Protein AF-A0A935LV40-F1 (afdb_monomer)

Radius of gyration: 22.88 Å; Cα contacts (8 Å, |Δi|>4): 199; chains: 1; bounding box: 39×40×62 Å

Mean predicted aligned error: 16.87 Å

Nearest PDB structures (foldseek):
  6d1p-assembly1_A  TM=5.663E-01  e=5.153E+00  Bacteroides uniformis str. 3978 T3 ii
  5ojp-assembly1_A  TM=4.326E-01  e=5.153E+00  Thermosynechococcus vestitus
  7cgo-assembly1_DQ  TM=3.013E-01  e=9.802E+00  Salmonella enterica subsp. enterica serovar Typhimurium str. LT2

Structure (mmCIF, N/CA/C/O backbone):
data_AF-A0A935LV40-F1
#
_entry.id   AF-A0A935LV40-F1
#
loop_
_atom_site.group_PDB
_atom_site.id
_atom_site.type_symbol
_atom_site.label_atom_id
_atom_site.label_alt_id
_atom_site.label_comp_id
_atom_site.label_asym_id
_atom_site.label_entity_id
_atom_site.label_seq_id
_atom_site.pdbx_PDB_ins_code
_atom_site.Cartn_x
_atom_site.Cartn_y
_atom_site.Cartn_z
_atom_site.occupancy
_atom_site.B_iso_or_equiv
_atom_site.auth_seq_id
_atom_site.auth_comp_id
_atom_site.auth_asym_id
_atom_site.auth_atom_id
_atom_site.pdbx_PDB_model_num
ATOM 1 N N . MET A 1 1 ? 15.354 -6.439 -11.641 1.00 67.25 1 MET A N 1
ATOM 2 C CA . MET A 1 1 ? 15.674 -5.141 -11.003 1.00 67.25 1 MET A CA 1
ATOM 3 C C . MET A 1 1 ? 15.653 -4.049 -12.062 1.00 67.25 1 MET A C 1
ATOM 5 O O . MET A 1 1 ? 16.037 -4.339 -13.188 1.00 67.25 1 MET A O 1
ATOM 9 N N . LYS A 1 2 ? 15.182 -2.843 -11.735 1.00 70.38 2 LYS A N 1
ATOM 10 C CA . LYS A 1 2 ? 15.051 -1.700 -12.659 1.00 70.38 2 LYS A CA 1
ATOM 11 C C . LYS A 1 2 ? 15.532 -0.416 -11.985 1.00 70.38 2 LYS A C 1
ATOM 13 O O . LYS A 1 2 ? 15.324 -0.247 -10.789 1.00 70.38 2 LYS A O 1
ATOM 18 N N . THR A 1 3 ? 16.123 0.496 -12.748 1.00 68.69 3 THR A N 1
ATOM 19 C CA . THR A 1 3 ? 16.456 1.859 -12.310 1.00 68.69 3 THR A CA 1
ATOM 20 C C . THR A 1 3 ? 15.700 2.883 -13.157 1.00 68.69 3 THR A C 1
ATOM 22 O O . THR A 1 3 ? 15.426 2.634 -14.331 1.00 68.69 3 THR A O 1
ATOM 25 N N . THR A 1 4 ? 15.363 4.027 -12.567 1.00 74.25 4 THR A N 1
ATOM 26 C CA . THR A 1 4 ? 14.762 5.185 -13.254 1.00 74.25 4 THR A CA 1
ATOM 27 C C . THR A 1 4 ? 15.653 6.428 -13.196 1.00 74.25 4 THR A C 1
ATOM 29 O O . THR A 1 4 ? 15.328 7.440 -13.803 1.00 74.25 4 THR A O 1
ATOM 32 N N . ASN A 1 5 ? 16.796 6.358 -12.506 1.00 69.94 5 ASN A N 1
ATOM 33 C CA . ASN A 1 5 ? 17.701 7.485 -12.265 1.00 69.94 5 ASN A CA 1
ATOM 34 C C . ASN A 1 5 ? 19.140 7.195 -12.724 1.00 69.94 5 ASN A C 1
ATOM 36 O O . ASN A 1 5 ? 20.099 7.625 -12.085 1.00 69.94 5 ASN A O 1
ATOM 40 N N . GLY A 1 6 ? 19.290 6.440 -13.816 1.00 74.12 6 GLY A N 1
ATOM 41 C CA . GLY A 1 6 ? 20.597 6.174 -14.425 1.00 74.12 6 GLY A CA 1
ATOM 42 C C . GLY A 1 6 ? 21.493 5.219 -13.631 1.00 74.12 6 GLY A C 1
ATOM 43 O O . GLY A 1 6 ? 22.706 5.267 -13.790 1.00 74.12 6 GLY A O 1
ATOM 44 N N . GLY A 1 7 ? 20.921 4.356 -12.785 1.00 75.81 7 GLY A N 1
ATOM 45 C CA . GLY A 1 7 ? 21.665 3.333 -12.040 1.00 75.81 7 GLY A CA 1
ATOM 46 C C . GLY A 1 7 ? 22.064 3.727 -10.619 1.00 75.81 7 GLY A C 1
ATOM 47 O O . GLY A 1 7 ? 22.671 2.908 -9.933 1.00 75.81 7 GLY A O 1
ATOM 48 N N . ASN A 1 8 ? 21.685 4.925 -10.159 1.00 59.50 8 ASN A N 1
ATOM 49 C CA . ASN A 1 8 ? 21.954 5.387 -8.793 1.00 59.50 8 ASN A CA 1
ATOM 50 C C . ASN A 1 8 ? 21.151 4.601 -7.743 1.00 59.50 8 ASN A C 1
ATOM 52 O O . ASN A 1 8 ? 21.654 4.320 -6.660 1.00 59.50 8 ASN A O 1
ATOM 56 N N . THR A 1 9 ? 19.917 4.202 -8.068 1.00 60.88 9 THR A N 1
ATOM 57 C CA . THR A 1 9 ? 19.101 3.302 -7.236 1.00 60.88 9 THR A CA 1
ATOM 58 C C . THR A 1 9 ? 18.435 2.219 -8.077 1.00 60.88 9 THR A C 1
ATOM 60 O O . THR A 1 9 ? 18.043 2.457 -9.224 1.00 60.88 9 THR A O 1
ATOM 63 N N . TRP A 1 10 ? 18.261 1.034 -7.487 1.00 62.84 10 TRP A N 1
ATOM 64 C CA . TRP A 1 10 ? 17.678 -0.137 -8.141 1.00 62.84 10 TRP A CA 1
ATOM 65 C C . TRP A 1 10 ? 16.472 -0.657 -7.368 1.00 62.84 10 TRP A C 1
ATOM 67 O O . TRP A 1 10 ? 16.576 -1.022 -6.203 1.00 62.84 10 TRP A O 1
ATOM 77 N N . ASN A 1 11 ? 15.342 -0.757 -8.056 1.00 64.81 11 ASN A N 1
ATOM 78 C CA . ASN A 1 11 ? 14.123 -1.350 -7.535 1.00 64.81 11 ASN A CA 1
ATOM 79 C C . ASN A 1 11 ? 14.073 -2.833 -7.903 1.00 64.81 11 ASN A C 1
ATOM 81 O O . ASN A 1 11 ? 14.207 -3.209 -9.077 1.00 64.81 11 ASN A O 1
ATOM 85 N N . ILE A 1 12 ? 13.876 -3.689 -6.903 1.00 69.50 12 ILE A N 1
ATOM 86 C CA . ILE A 1 12 ? 13.710 -5.127 -7.115 1.00 69.50 12 ILE A CA 1
ATOM 87 C C . ILE A 1 12 ? 12.375 -5.361 -7.826 1.00 69.50 12 ILE A C 1
ATOM 89 O O . ILE A 1 12 ? 11.365 -4.749 -7.499 1.00 69.50 12 ILE A O 1
ATOM 93 N N . GLN A 1 13 ? 12.393 -6.230 -8.836 1.00 68.62 13 GLN A N 1
ATOM 94 C CA . GLN A 1 13 ? 11.197 -6.648 -9.563 1.00 68.62 13 GLN A CA 1
ATOM 95 C C . GLN A 1 13 ? 10.965 -8.115 -9.248 1.00 68.62 13 GLN A C 1
ATOM 97 O O . GLN A 1 13 ? 11.673 -8.971 -9.780 1.00 68.62 13 GLN A O 1
ATOM 102 N N . ASN A 1 14 ? 10.022 -8.382 -8.348 1.00 66.75 14 ASN A N 1
ATOM 103 C CA . ASN A 1 14 ? 9.636 -9.740 -7.997 1.00 66.75 14 ASN A CA 1
ATOM 104 C C . ASN A 1 14 ? 8.608 -10.236 -9.009 1.00 66.75 14 ASN A C 1
ATOM 106 O O . ASN A 1 14 ? 7.470 -9.783 -9.035 1.00 66.75 14 ASN A O 1
ATOM 110 N N . THR A 1 15 ? 9.020 -11.183 -9.842 1.00 69.12 15 THR A N 1
ATOM 111 C CA . THR A 1 15 ? 8.166 -11.837 -10.840 1.00 69.12 15 THR A CA 1
ATOM 112 C C . THR A 1 15 ? 7.377 -13.019 -10.263 1.00 69.12 15 THR A C 1
ATOM 114 O O . THR A 1 15 ? 6.591 -13.627 -10.980 1.00 69.12 15 THR A O 1
ATOM 117 N N . GLY A 1 16 ? 7.582 -13.357 -8.980 1.00 70.44 16 GLY A N 1
ATOM 118 C CA . GLY A 1 16 ? 6.886 -14.451 -8.286 1.00 70.44 16 GLY A CA 1
ATOM 119 C C . GLY A 1 16 ? 7.294 -15.860 -8.732 1.00 70.44 16 GLY A C 1
ATOM 120 O O . GLY A 1 16 ? 6.667 -16.835 -8.332 1.00 70.44 16 GLY A O 1
ATOM 121 N N . ILE A 1 17 ? 8.338 -15.976 -9.551 1.00 74.50 17 ILE A N 1
ATOM 122 C CA . ILE A 1 17 ? 8.820 -17.231 -10.137 1.00 74.50 17 ILE A CA 1
ATOM 123 C C . ILE A 1 17 ? 10.249 -17.518 -9.690 1.00 74.50 17 ILE A C 1
ATOM 125 O O . ILE A 1 17 ? 11.067 -16.611 -9.547 1.00 74.50 17 ILE A O 1
ATOM 129 N N . SER A 1 18 ? 10.541 -18.799 -9.488 1.00 78.00 18 SER A N 1
ATOM 130 C CA . SER A 1 18 ? 11.845 -19.298 -9.043 1.00 78.00 18 SER A CA 1
ATOM 131 C C . SER A 1 18 ? 12.737 -19.776 -10.192 1.00 78.00 18 SER A C 1
ATOM 133 O O . SER A 1 18 ? 13.913 -20.066 -9.973 1.00 78.00 18 SER A O 1
ATOM 135 N N . ASN A 1 19 ? 12.206 -19.860 -11.417 1.00 78.31 19 ASN A N 1
ATOM 136 C CA . ASN A 1 19 ? 12.983 -20.226 -12.597 1.00 78.31 19 ASN A CA 1
ATOM 137 C C . ASN A 1 19 ? 14.051 -19.173 -12.894 1.00 78.31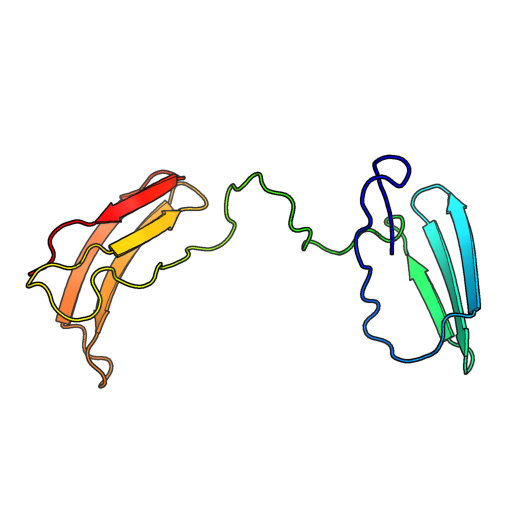 19 ASN A C 1
ATOM 139 O O . ASN A 1 19 ? 13.815 -17.964 -12.812 1.00 78.31 19 ASN A O 1
ATOM 143 N N . ARG A 1 20 ? 15.224 -19.643 -13.317 1.00 82.56 20 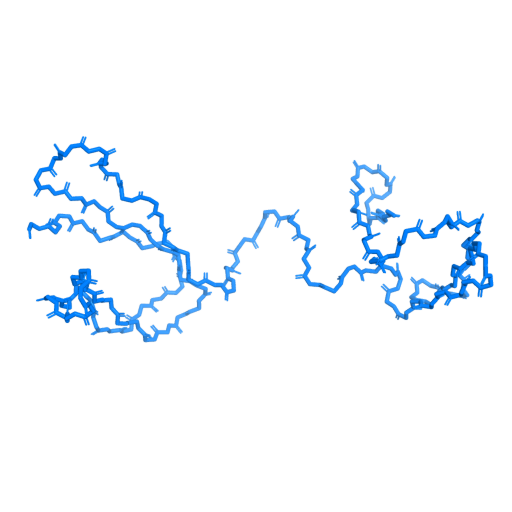ARG A N 1
ATOM 144 C CA . ARG A 1 20 ? 16.309 -18.767 -13.738 1.00 82.56 20 ARG A CA 1
ATOM 145 C C . ARG A 1 20 ? 15.914 -18.026 -15.014 1.00 82.56 20 ARG A C 1
ATOM 147 O O . ARG A 1 20 ? 15.496 -18.632 -16.001 1.00 82.56 20 ARG A O 1
ATOM 154 N N . LEU A 1 21 ? 16.068 -16.707 -14.986 1.00 85.00 21 LEU A N 1
ATOM 155 C CA . LEU A 1 21 ? 15.878 -15.831 -16.140 1.00 85.00 21 LEU A CA 1
ATOM 156 C C . LEU A 1 21 ? 17.196 -15.773 -16.921 1.00 85.00 21 LEU A C 1
ATOM 158 O O . LEU A 1 21 ? 18.253 -15.579 -16.322 1.00 85.00 21 LEU A O 1
ATOM 162 N N . GLN A 1 22 ? 17.138 -15.967 -18.237 1.00 90.06 22 GLN A N 1
ATOM 163 C CA . GLN A 1 22 ? 18.320 -16.119 -19.094 1.00 90.06 22 GLN A CA 1
ATOM 164 C C . GLN A 1 22 ? 18.561 -14.901 -19.986 1.00 90.06 22 GLN A C 1
ATOM 166 O O . GLN A 1 22 ? 19.707 -14.543 -20.241 1.00 90.06 22 GLN A O 1
ATOM 171 N N . SER A 1 23 ? 17.498 -14.254 -20.471 1.00 88.62 23 SER A N 1
ATOM 172 C CA . SER A 1 23 ? 17.627 -13.082 -21.339 1.00 88.62 23 SER A CA 1
ATOM 173 C C . SER A 1 23 ? 16.418 -12.157 -21.239 1.00 88.62 23 SER A C 1
ATOM 175 O O . SER A 1 23 ? 15.318 -12.590 -20.887 1.00 88.62 23 SER A O 1
ATOM 177 N N . ILE A 1 24 ? 16.637 -10.880 -21.554 1.00 89.12 24 ILE A N 1
ATOM 178 C CA . ILE A 1 24 ? 15.635 -9.816 -21.564 1.00 89.12 24 ILE A CA 1
ATOM 179 C C . ILE A 1 24 ? 15.746 -9.007 -22.857 1.00 89.12 24 ILE A C 1
ATOM 181 O O . ILE A 1 24 ? 16.844 -8.690 -23.311 1.00 89.12 24 ILE A O 1
ATOM 185 N N . PHE A 1 25 ? 14.605 -8.654 -23.441 1.00 91.81 25 PHE A N 1
ATOM 186 C CA . PHE A 1 25 ? 14.533 -7.855 -24.658 1.00 91.81 25 PHE A CA 1
ATOM 187 C C . PHE A 1 25 ? 13.379 -6.855 -24.591 1.00 91.81 25 PHE A C 1
ATOM 189 O O . PHE A 1 25 ? 12.270 -7.216 -24.204 1.00 91.81 25 PHE A O 1
ATOM 196 N N . PHE A 1 26 ? 13.622 -5.609 -25.001 1.00 88.31 26 PHE A N 1
ATOM 197 C CA . PHE A 1 26 ? 12.609 -4.554 -25.059 1.00 88.31 26 PHE A CA 1
ATOM 198 C C . PHE A 1 26 ? 12.374 -4.114 -26.499 1.00 88.31 26 PHE A C 1
ATOM 200 O O . PHE A 1 26 ? 13.318 -3.783 -27.211 1.00 88.31 26 PHE A O 1
ATOM 207 N N . ILE A 1 27 ? 11.104 -4.071 -26.906 1.00 91.69 27 ILE A N 1
ATOM 208 C CA . ILE A 1 27 ? 10.705 -3.500 -28.203 1.00 91.69 27 ILE A CA 1
ATOM 209 C C . ILE A 1 27 ? 10.462 -1.990 -28.109 1.00 91.69 27 ILE A C 1
ATOM 211 O O . ILE A 1 27 ? 10.510 -1.288 -29.113 1.00 91.69 27 ILE A O 1
ATOM 215 N N . ASN A 1 28 ? 10.175 -1.491 -26.907 1.00 87.38 28 ASN A N 1
ATOM 216 C CA . ASN A 1 28 ? 10.089 -0.074 -26.563 1.00 87.38 28 ASN A CA 1
ATOM 217 C C . ASN A 1 28 ? 10.258 0.083 -25.041 1.00 87.38 28 ASN A C 1
ATOM 219 O O . ASN A 1 28 ? 10.413 -0.911 -24.335 1.00 87.38 28 ASN A O 1
ATOM 223 N N . SER A 1 29 ? 10.200 1.311 -24.521 1.00 82.75 29 SER A N 1
ATOM 224 C CA . SER A 1 29 ? 10.403 1.595 -23.089 1.00 82.75 29 SER A CA 1
ATOM 225 C C . SER A 1 29 ? 9.429 0.871 -22.150 1.00 82.75 29 SER A C 1
ATOM 227 O O . SER A 1 29 ? 9.739 0.678 -20.978 1.00 82.75 29 SER A O 1
ATOM 229 N N . ASN A 1 30 ? 8.260 0.466 -22.656 1.00 82.81 30 ASN A N 1
ATOM 230 C CA . ASN A 1 30 ? 7.171 -0.083 -21.854 1.00 82.81 30 ASN A CA 1
ATOM 231 C C . ASN A 1 30 ? 6.957 -1.578 -22.119 1.00 82.81 30 ASN A C 1
ATOM 233 O O . ASN A 1 30 ? 6.479 -2.299 -21.254 1.00 82.81 30 ASN A O 1
ATOM 237 N N . THR A 1 31 ? 7.295 -2.083 -23.301 1.00 85.19 31 THR A N 1
ATOM 238 C CA . THR A 1 31 ? 7.026 -3.474 -23.670 1.00 85.19 31 THR A CA 1
ATOM 239 C C . THR A 1 31 ? 8.314 -4.261 -23.798 1.00 85.19 31 THR A C 1
ATOM 241 O O . THR A 1 31 ? 9.162 -3.959 -24.641 1.00 85.19 31 THR A O 1
ATOM 244 N N . GLY A 1 32 ? 8.426 -5.304 -22.982 1.00 88.38 32 GLY A N 1
ATOM 245 C CA . GLY A 1 32 ? 9.583 -6.183 -22.949 1.00 88.38 32 GLY A CA 1
ATOM 246 C C . GLY A 1 32 ? 9.209 -7.625 -22.652 1.00 88.38 32 GLY A C 1
ATOM 247 O O . GLY A 1 32 ? 8.126 -7.920 -22.141 1.00 88.38 32 GLY A O 1
ATOM 248 N N . TYR A 1 33 ? 10.129 -8.515 -22.994 1.00 88.25 33 TYR A N 1
ATOM 249 C CA . TYR A 1 33 ? 10.003 -9.953 -22.862 1.00 88.25 33 TYR A CA 1
ATOM 250 C C . TYR A 1 33 ? 11.213 -10.502 -22.118 1.00 88.25 33 TYR A C 1
ATOM 252 O O . TYR A 1 33 ? 12.345 -10.088 -22.373 1.00 88.25 33 TYR A O 1
ATOM 260 N N . ILE A 1 34 ? 10.968 -11.437 -21.207 1.00 89.81 34 ILE A N 1
ATOM 261 C CA . ILE A 1 34 ? 12.007 -12.177 -20.497 1.00 89.81 34 ILE A CA 1
ATOM 262 C C . ILE A 1 34 ? 11.824 -13.648 -20.823 1.00 89.81 34 ILE A C 1
ATOM 264 O O . ILE A 1 34 ? 10.704 -14.154 -20.775 1.00 89.81 34 ILE A O 1
ATOM 268 N N . VAL A 1 35 ? 12.922 -14.328 -21.123 1.00 89.19 35 VAL A N 1
ATOM 269 C CA . VAL A 1 35 ? 12.943 -15.779 -21.311 1.00 89.19 35 VAL A CA 1
ATOM 270 C C . VAL A 1 35 ? 13.782 -16.432 -20.224 1.00 89.19 35 VAL A C 1
ATOM 272 O O . VAL A 1 35 ? 14.777 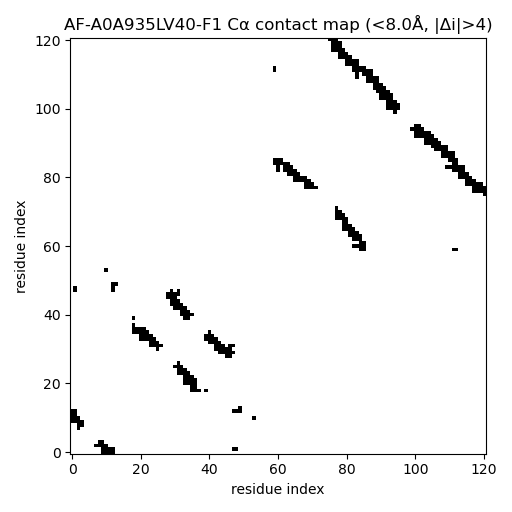-15.862 -19.766 1.00 89.19 35 VAL A O 1
ATOM 275 N N . GLY A 1 36 ? 13.378 -17.621 -19.797 1.00 88.38 36 GLY A N 1
ATOM 276 C CA . GLY A 1 36 ? 14.047 -18.374 -18.746 1.00 88.38 36 GLY A CA 1
ATOM 277 C C . GLY A 1 36 ? 13.982 -19.877 -18.965 1.00 88.38 36 GLY A C 1
ATOM 278 O O . GLY A 1 36 ? 13.536 -20.365 -20.005 1.00 88.38 36 GLY A O 1
ATOM 279 N N . ASP A 1 37 ? 14.441 -20.609 -17.959 1.00 88.81 37 ASP A N 1
ATOM 280 C CA . ASP A 1 37 ? 14.468 -22.067 -17.991 1.00 88.81 37 ASP A CA 1
ATOM 281 C C . ASP A 1 37 ? 13.065 -22.666 -18.175 1.00 88.81 37 ASP A C 1
ATOM 283 O O . ASP A 1 37 ? 12.050 -22.062 -17.826 1.00 88.81 37 ASP A O 1
ATOM 287 N N . SER A 1 38 ? 13.014 -23.903 -18.679 1.00 87.31 38 SER A N 1
ATOM 288 C CA . SER A 1 38 ? 11.766 -24.668 -18.860 1.00 87.31 38 SER A CA 1
ATOM 289 C C . SER A 1 38 ? 10.733 -23.999 -19.780 1.00 87.31 38 SER A C 1
ATOM 291 O O . SER A 1 38 ? 9.534 -24.208 -19.623 1.00 87.31 38 SER A O 1
ATOM 293 N N . GLY A 1 39 ? 11.186 -23.191 -20.746 1.00 83.19 39 GLY A N 1
ATOM 294 C CA . GLY A 1 39 ? 10.301 -22.514 -21.700 1.00 83.19 39 GLY A CA 1
ATOM 295 C C . GLY A 1 39 ? 9.536 -21.329 -21.106 1.00 83.19 39 GLY A C 1
ATOM 296 O O . GLY A 1 39 ? 8.548 -20.890 -21.691 1.00 83.19 39 GLY A O 1
ATOM 297 N N . LEU A 1 40 ? 9.974 -20.807 -19.956 1.00 80.88 40 LEU A N 1
ATOM 298 C CA . LEU A 1 40 ? 9.373 -19.638 -19.328 1.00 80.88 40 LEU A CA 1
ATOM 299 C C . LEU A 1 40 ? 9.502 -18.411 -20.239 1.00 80.88 40 LEU A C 1
ATOM 301 O O . LEU A 1 40 ? 10.609 -18.018 -20.606 1.00 80.88 40 LEU A O 1
ATOM 305 N N . ILE A 1 41 ? 8.369 -17.768 -20.525 1.00 86.50 41 ILE A N 1
ATOM 306 C CA . ILE A 1 41 ? 8.299 -16.482 -21.219 1.00 86.50 41 ILE A CA 1
ATOM 307 C C . ILE A 1 41 ? 7.433 -15.542 -20.385 1.00 86.50 41 ILE A C 1
ATOM 309 O O . ILE A 1 41 ? 6.260 -15.817 -20.142 1.00 86.50 41 ILE A O 1
ATOM 313 N N . LEU A 1 42 ? 8.002 -14.417 -19.964 1.00 81.44 42 LEU A N 1
ATOM 314 C CA . LEU A 1 42 ? 7.273 -13.334 -19.314 1.00 81.44 42 LEU A CA 1
ATOM 315 C C . LEU A 1 42 ? 7.176 -12.136 -20.243 1.00 81.44 42 LEU A C 1
ATOM 317 O O . LEU A 1 42 ? 8.118 -11.825 -20.971 1.00 81.44 42 LEU A O 1
ATOM 321 N N . LYS A 1 43 ? 6.060 -11.419 -20.151 1.00 84.38 43 LYS A N 1
ATOM 322 C CA . LYS A 1 43 ? 5.836 -10.157 -20.850 1.00 84.38 43 LYS A CA 1
ATOM 323 C C . LYS A 1 43 ? 5.532 -9.061 -19.838 1.00 84.38 43 LYS A C 1
ATOM 325 O O . LYS A 1 43 ? 4.707 -9.251 -18.951 1.00 84.38 43 LYS A O 1
ATOM 330 N N . THR A 1 44 ? 6.145 -7.899 -20.022 1.00 83.12 44 THR A N 1
ATOM 331 C CA . THR A 1 44 ? 5.736 -6.645 -19.381 1.00 83.12 44 THR A CA 1
ATOM 332 C C . THR A 1 44 ? 5.208 -5.678 -20.437 1.00 83.12 44 THR A C 1
ATOM 334 O O . THR A 1 44 ? 5.681 -5.677 -21.574 1.00 83.12 44 THR A O 1
ATOM 337 N N . THR A 1 45 ? 4.218 -4.868 -20.067 1.00 85.75 45 THR A N 1
ATOM 338 C CA . THR A 1 45 ? 3.690 -3.746 -20.866 1.00 85.75 45 THR A CA 1
ATOM 339 C C . THR A 1 45 ? 3.832 -2.402 -20.147 1.00 85.75 45 THR A C 1
ATOM 341 O O . THR A 1 45 ? 3.329 -1.391 -20.628 1.00 85.75 45 THR A O 1
ATOM 344 N N . ASN A 1 46 ? 4.518 -2.389 -19.002 1.00 79.31 46 ASN A N 1
ATOM 345 C CA . ASN A 1 46 ? 4.796 -1.215 -18.176 1.00 79.31 46 ASN A CA 1
ATOM 346 C C . ASN A 1 46 ? 6.300 -1.075 -17.866 1.00 79.31 46 ASN A C 1
ATOM 348 O O . ASN A 1 46 ? 6.695 -0.555 -16.836 1.00 79.31 46 ASN A O 1
ATOM 352 N N . GLY A 1 47 ? 7.169 -1.607 -18.721 1.00 80.19 47 GLY A N 1
ATOM 353 C CA . GLY A 1 47 ? 8.611 -1.413 -18.622 1.00 80.19 47 GLY A CA 1
ATOM 354 C C . GLY A 1 47 ? 9.247 -2.148 -17.445 1.00 80.19 47 GLY A C 1
ATOM 355 O O . GLY A 1 47 ? 10.321 -1.750 -17.005 1.00 80.19 47 GLY A O 1
ATOM 356 N N . GLY A 1 48 ? 8.573 -3.158 -16.888 1.00 72.12 48 GLY A N 1
ATOM 357 C CA . GLY A 1 48 ? 8.967 -3.800 -15.637 1.00 72.12 48 GLY A CA 1
ATOM 358 C C . GLY A 1 48 ? 8.818 -2.875 -14.432 1.00 72.12 48 GLY A C 1
ATOM 359 O O . GLY A 1 48 ? 9.640 -2.948 -13.522 1.00 72.12 48 GLY A O 1
ATOM 360 N N . ASP A 1 49 ? 7.837 -1.968 -14.458 1.00 68.50 49 ASP A N 1
ATOM 361 C CA . ASP A 1 49 ? 7.417 -1.258 -13.257 1.00 68.50 49 ASP A CA 1
ATOM 362 C C . ASP A 1 49 ? 6.656 -2.234 -12.338 1.00 68.50 49 ASP A C 1
ATOM 364 O O . ASP A 1 49 ? 5.745 -2.937 -12.792 1.00 68.50 49 ASP A O 1
ATOM 368 N N . PRO A 1 50 ? 7.008 -2.301 -11.047 1.00 58.84 50 PRO A N 1
ATOM 369 C CA . PRO A 1 50 ? 6.254 -3.044 -10.067 1.00 58.84 50 PRO A CA 1
ATOM 370 C C . PRO A 1 50 ? 4.862 -2.426 -9.970 1.00 58.84 50 PRO A C 1
ATOM 372 O O . PRO A 1 50 ? 4.681 -1.205 -9.985 1.00 58.84 50 PRO A O 1
ATOM 375 N N . ILE A 1 51 ? 3.862 -3.291 -9.865 1.00 51.62 51 ILE A N 1
ATOM 376 C CA . ILE A 1 51 ? 2.492 -2.880 -9.599 1.00 51.62 51 ILE A CA 1
ATOM 377 C C . ILE A 1 51 ? 2.458 -2.392 -8.144 1.00 51.62 51 ILE A C 1
ATOM 379 O O . ILE A 1 51 ? 2.380 -3.189 -7.217 1.00 51.62 51 ILE A O 1
ATOM 383 N N . GLY A 1 52 ? 2.596 -1.079 -7.955 1.00 44.28 52 GLY A N 1
ATOM 384 C CA . GLY A 1 52 ? 2.138 -0.361 -6.764 1.00 44.28 52 GLY A CA 1
ATOM 385 C C . GLY A 1 52 ? 2.791 -0.692 -5.419 1.00 44.28 52 GLY A C 1
ATOM 386 O O . GLY A 1 52 ? 2.127 -0.554 -4.401 1.00 44.28 52 GLY A O 1
ATOM 387 N N . ILE A 1 53 ? 4.064 -1.092 -5.371 1.00 41.81 53 ILE A N 1
ATOM 388 C CA . ILE A 1 53 ? 4.844 -1.017 -4.123 1.00 41.81 53 ILE A CA 1
ATOM 389 C C . ILE A 1 53 ? 6.283 -0.626 -4.443 1.00 41.81 53 ILE A C 1
ATOM 391 O O . ILE A 1 53 ? 7.143 -1.463 -4.712 1.00 41.81 53 ILE A O 1
ATOM 395 N N . PHE A 1 54 ? 6.525 0.681 -4.435 1.00 47.06 54 PHE A N 1
ATOM 396 C CA . PHE A 1 54 ? 7.855 1.263 -4.343 1.00 47.06 54 PHE A CA 1
ATOM 397 C C . PHE A 1 54 ? 7.945 1.986 -3.006 1.00 47.06 54 PHE A C 1
ATOM 399 O O . PHE A 1 54 ? 7.153 2.889 -2.751 1.00 47.06 54 PHE A O 1
ATOM 406 N N . GLN A 1 55 ? 8.913 1.619 -2.168 1.00 47.03 55 GLN A N 1
ATOM 407 C CA . GLN A 1 55 ? 9.265 2.453 -1.028 1.00 47.03 55 GLN A CA 1
ATOM 408 C C . GLN A 1 55 ? 10.157 3.589 -1.529 1.00 47.03 55 GLN A C 1
ATOM 410 O O . GLN A 1 55 ? 11.343 3.399 -1.797 1.00 47.03 55 GLN A O 1
ATOM 415 N N . ILE A 1 56 ? 9.557 4.763 -1.677 1.00 37.88 56 ILE A N 1
ATOM 416 C CA . ILE A 1 56 ? 10.241 6.044 -1.812 1.00 37.88 56 ILE A CA 1
ATOM 417 C C . ILE A 1 56 ? 9.501 7.019 -0.902 1.00 37.88 56 ILE A C 1
ATOM 419 O O . ILE A 1 56 ? 8.305 7.226 -1.060 1.00 37.88 56 ILE A O 1
ATOM 423 N N . ASN A 1 57 ? 10.188 7.562 0.099 1.00 54.28 57 ASN A N 1
ATOM 424 C CA . ASN A 1 57 ? 9.585 8.467 1.073 1.00 54.28 57 ASN A CA 1
ATOM 425 C C . ASN A 1 57 ? 8.951 9.679 0.356 1.00 54.28 57 ASN A C 1
ATOM 427 O O . ASN A 1 57 ? 9.666 10.505 -0.211 1.00 54.28 57 ASN A O 1
ATOM 431 N N . THR A 1 58 ? 7.616 9.743 0.342 1.00 40.62 58 THR A N 1
ATOM 432 C CA . THR A 1 58 ? 6.738 10.907 0.083 1.00 40.62 58 THR A CA 1
ATOM 433 C C . THR A 1 58 ? 5.294 10.442 0.331 1.00 40.62 58 THR A C 1
ATOM 435 O O . THR A 1 58 ? 4.572 10.074 -0.591 1.00 40.62 58 THR A O 1
ATOM 438 N N . GLU A 1 59 ? 4.900 10.347 1.602 1.00 45.88 59 GLU A N 1
ATOM 439 C CA . GLU A 1 59 ? 3.647 9.708 2.020 1.00 45.88 59 GLU A CA 1
ATOM 440 C C . GLU A 1 59 ? 2.466 10.689 1.980 1.00 45.88 59 GLU A C 1
ATOM 442 O O . GLU A 1 59 ? 2.375 11.646 2.745 1.00 45.88 59 GLU A O 1
ATOM 447 N N . VAL A 1 60 ? 1.535 10.435 1.064 1.00 44.00 60 VAL A N 1
ATOM 448 C CA . VAL A 1 60 ? 0.130 10.413 1.453 1.00 44.00 60 VAL A CA 1
ATOM 449 C C . VAL A 1 60 ? -0.167 8.932 1.658 1.00 44.00 60 VAL A C 1
ATOM 451 O O . VAL A 1 60 ? -0.139 8.201 0.667 1.00 44.00 60 VAL A O 1
ATOM 454 N N . PRO A 1 61 ? -0.316 8.436 2.893 1.00 49.34 61 PRO A N 1
ATOM 455 C CA . PRO A 1 61 ? -0.415 6.997 3.121 1.00 49.34 61 PRO A CA 1
ATOM 456 C C . PRO A 1 61 ? -1.714 6.500 2.480 1.00 49.34 61 PRO A C 1
ATOM 458 O O . PRO A 1 61 ? -2.665 7.252 2.390 1.00 49.34 61 PRO A O 1
ATOM 461 N N . ASP A 1 62 ? -1.795 5.259 2.003 1.00 49.66 62 ASP A N 1
ATOM 462 C CA . ASP A 1 62 ? -3.054 4.678 1.479 1.00 49.66 62 ASP A CA 1
ATOM 463 C C . ASP A 1 62 ? -3.791 3.846 2.549 1.00 49.66 62 ASP A C 1
ATOM 465 O O . ASP A 1 62 ? -4.858 3.274 2.307 1.00 49.66 62 ASP A O 1
ATOM 469 N N . LYS A 1 63 ? -3.211 3.742 3.751 1.00 50.31 63 LYS A N 1
ATOM 470 C CA . LYS A 1 63 ? -3.705 2.935 4.871 1.00 50.31 63 LYS A CA 1
ATOM 471 C C . LYS A 1 63 ? -3.643 3.734 6.165 1.00 50.31 63 LYS A C 1
ATOM 473 O O . LYS A 1 63 ? -2.669 4.436 6.397 1.00 50.31 63 LYS A O 1
ATOM 478 N N . ILE A 1 64 ? -4.657 3.573 7.013 1.00 54.19 64 ILE A N 1
ATOM 479 C CA . ILE A 1 64 ? -4.584 4.027 8.403 1.00 54.19 64 ILE A CA 1
ATOM 480 C C . ILE A 1 64 ? -3.605 3.100 9.124 1.00 54.19 64 ILE A C 1
ATOM 482 O O . ILE A 1 64 ? -3.829 1.888 9.191 1.00 54.19 64 ILE A O 1
ATOM 486 N N . THR A 1 65 ? -2.509 3.661 9.615 1.00 61.66 65 THR A N 1
ATOM 487 C CA . THR A 1 65 ? -1.489 2.970 10.406 1.00 61.66 65 THR A CA 1
ATOM 488 C C . THR A 1 65 ? -1.664 3.362 11.866 1.00 61.66 65 THR A C 1
ATOM 490 O O . THR A 1 65 ? -1.848 4.533 12.170 1.00 61.66 65 THR A O 1
ATOM 493 N N . LEU A 1 66 ? -1.651 2.381 12.769 1.00 60.91 66 LEU A N 1
ATOM 494 C CA . LEU A 1 66 ? -1.666 2.613 14.213 1.00 60.91 66 LEU A CA 1
ATOM 495 C C . LEU A 1 66 ? -0.253 2.364 14.743 1.00 60.91 66 LEU A C 1
ATOM 497 O O . LEU A 1 66 ? 0.280 1.264 14.565 1.00 60.91 66 LEU A O 1
ATOM 501 N N . SER A 1 67 ? 0.351 3.372 15.364 1.00 67.50 67 SER A N 1
ATOM 502 C CA . SER A 1 67 ? 1.649 3.236 16.023 1.00 67.50 67 SER A CA 1
ATOM 503 C C . SER A 1 67 ? 1.530 2.383 17.286 1.00 67.50 67 SER A C 1
ATOM 505 O O . SER A 1 67 ? 0.457 2.247 17.877 1.00 67.50 67 SER A O 1
ATOM 507 N N . GLN A 1 68 ? 2.646 1.793 17.727 1.00 56.59 68 GLN A N 1
ATOM 508 C CA . GLN A 1 68 ? 2.681 1.213 19.067 1.00 56.59 68 GLN A CA 1
ATOM 509 C C . GLN A 1 68 ? 2.515 2.327 20.096 1.00 56.59 68 GLN A C 1
ATOM 511 O O . GLN A 1 68 ? 3.288 3.282 20.104 1.00 56.59 68 GLN A O 1
ATOM 516 N N . ASN A 1 69 ? 1.538 2.150 20.978 1.00 55.25 69 ASN A N 1
ATOM 517 C CA . ASN A 1 69 ? 1.306 2.999 22.135 1.00 55.25 69 ASN A CA 1
ATOM 518 C C . ASN A 1 69 ? 2.612 3.215 22.911 1.00 55.25 69 ASN A C 1
ATOM 520 O O . ASN A 1 69 ? 3.240 2.248 23.355 1.00 55.25 69 ASN A O 1
ATOM 524 N N . TYR A 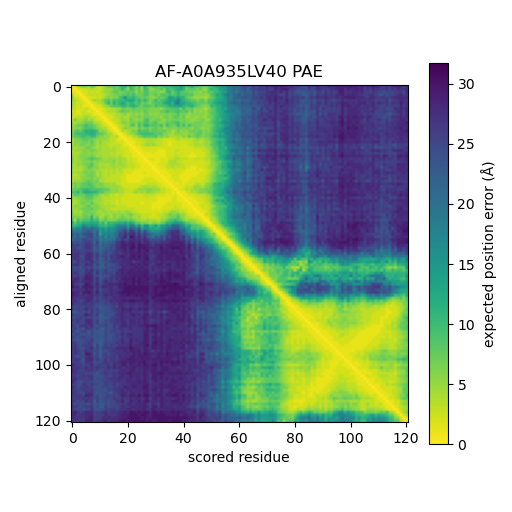1 70 ? 3.015 4.474 23.073 1.00 54.47 70 TYR A N 1
ATOM 525 C CA . TYR A 1 70 ? 4.157 4.854 23.894 1.00 54.47 70 TYR A CA 1
ATOM 526 C C . TYR A 1 70 ? 3.707 5.848 24.974 1.00 54.47 70 TYR A C 1
ATOM 528 O O . TYR A 1 70 ? 2.965 6.777 24.665 1.00 54.47 70 TYR A O 1
ATOM 536 N N . PRO A 1 71 ? 4.156 5.683 26.231 1.00 49.94 71 PRO A N 1
ATOM 537 C CA . PRO A 1 71 ? 5.002 4.600 26.730 1.00 49.94 71 PRO A CA 1
ATOM 538 C C . PRO A 1 71 ? 4.202 3.327 27.065 1.00 49.94 71 PRO A C 1
ATOM 540 O O . PRO A 1 71 ? 3.382 3.306 27.981 1.00 49.94 71 PRO A O 1
ATOM 543 N N . ASN A 1 72 ? 4.521 2.227 26.378 1.00 44.12 72 ASN A N 1
ATOM 544 C CA . ASN A 1 72 ? 4.178 0.867 26.793 1.00 44.12 72 ASN A CA 1
ATOM 545 C C . ASN A 1 72 ? 5.450 0.170 27.314 1.00 44.12 72 ASN A C 1
ATOM 547 O O . ASN A 1 72 ? 6.398 0.059 26.527 1.00 44.12 72 ASN A O 1
ATOM 551 N N . PRO A 1 73 ? 5.512 -0.338 28.567 1.00 61.81 73 PRO A N 1
ATOM 552 C CA . PRO A 1 73 ? 4.552 -0.274 29.700 1.00 61.81 73 PRO A CA 1
ATOM 553 C C . PRO A 1 73 ? 4.998 0.728 30.805 1.00 61.81 73 PRO A C 1
ATOM 555 O O . PRO A 1 73 ? 6.168 1.088 30.842 1.00 61.81 73 PRO A O 1
ATOM 558 N N . PHE A 1 74 ? 4.257 1.141 31.849 1.00 53.56 74 PHE A N 1
ATOM 559 C CA . PHE A 1 74 ? 2.876 1.620 32.052 1.00 53.56 74 PHE A CA 1
ATOM 560 C C . PHE A 1 74 ? 3.057 3.040 32.645 1.00 53.56 74 PHE A C 1
ATOM 562 O O . PHE A 1 74 ? 3.694 3.186 33.689 1.00 53.56 74 PHE A O 1
ATOM 569 N N . ASN A 1 75 ? 2.508 4.073 32.015 1.00 46.44 75 ASN A N 1
ATOM 570 C CA . ASN A 1 75 ? 2.270 5.395 32.609 1.00 46.44 75 ASN A CA 1
ATOM 571 C C . ASN A 1 75 ? 0.749 5.614 32.477 1.00 46.44 75 ASN A C 1
ATOM 573 O O . ASN A 1 75 ? 0.192 5.117 31.500 1.00 46.44 75 ASN A O 1
ATOM 577 N N . PRO A 1 76 ? 0.029 6.265 33.412 1.00 59.47 76 PRO A N 1
ATOM 578 C CA . PRO A 1 76 ? -1.444 6.232 33.482 1.00 59.47 76 PRO A CA 1
ATOM 579 C C . PRO A 1 76 ? -2.149 6.993 32.341 1.00 59.47 76 PRO A C 1
ATOM 581 O O . PRO A 1 76 ? -3.327 7.301 32.423 1.00 59.47 76 PRO A O 1
ATOM 584 N N . SER A 1 77 ? -1.401 7.335 31.301 1.00 60.09 77 SER A N 1
ATOM 585 C CA . SER A 1 77 ? -1.854 7.868 30.031 1.00 60.09 77 SER A CA 1
ATOM 586 C C . SER A 1 77 ? -0.953 7.273 28.956 1.00 60.09 77 SER A C 1
ATOM 588 O O . SER A 1 77 ? 0.251 7.082 29.157 1.00 60.09 77 SER A O 1
ATOM 590 N N . THR A 1 78 ? -1.558 6.941 27.830 1.00 63.47 78 THR A N 1
ATOM 591 C CA . THR A 1 78 ? -0.868 6.498 26.625 1.00 63.47 78 THR A CA 1
ATOM 592 C C . THR A 1 78 ? -1.301 7.407 25.494 1.00 63.47 78 THR A C 1
ATOM 594 O O . THR A 1 78 ? -2.487 7.731 25.396 1.00 63.47 78 THR A O 1
ATOM 597 N N . ASP A 1 79 ? -0.352 7.757 24.635 1.00 67.25 79 ASP A N 1
ATOM 598 C CA . ASP A 1 79 ? -0.636 8.499 23.418 1.00 67.25 79 ASP A CA 1
ATOM 599 C C . ASP A 1 79 ? -0.856 7.498 22.277 1.00 67.25 79 ASP A C 1
ATOM 601 O O . ASP A 1 79 ? -0.056 6.577 22.064 1.00 67.25 79 ASP A O 1
ATOM 605 N N . ILE A 1 80 ? -1.976 7.652 21.564 1.00 71.75 80 ILE A N 1
ATOM 606 C CA . ILE A 1 80 ? -2.241 6.916 20.325 1.00 71.75 80 ILE A CA 1
ATOM 607 C C . ILE A 1 80 ? -1.872 7.817 19.155 1.00 71.75 80 ILE A C 1
ATOM 609 O O . ILE A 1 80 ? -2.495 8.856 18.942 1.00 71.75 80 ILE A O 1
ATOM 613 N N . GLU A 1 81 ? -0.899 7.381 18.365 1.00 75.44 81 GLU A N 1
ATOM 614 C CA . GLU A 1 81 ? -0.512 8.041 17.123 1.00 75.44 81 GLU A CA 1
ATOM 6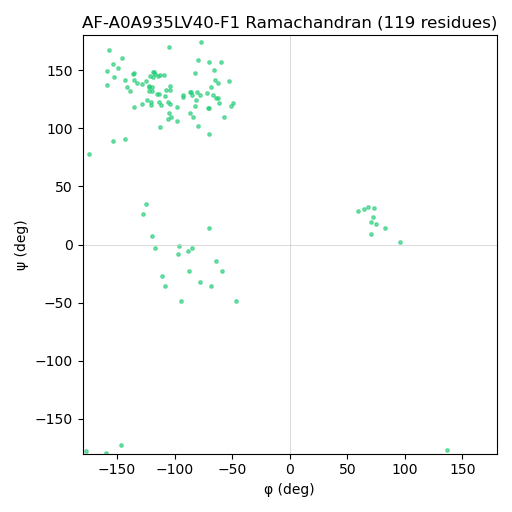15 C C . GLU A 1 81 ? -0.963 7.205 15.920 1.00 75.44 81 GLU A C 1
ATOM 617 O O . GLU A 1 81 ? -0.789 5.982 15.886 1.00 75.44 81 GLU A O 1
ATOM 622 N N . PHE A 1 82 ? -1.581 7.862 14.940 1.00 74.38 82 PHE A N 1
ATOM 623 C CA . PHE A 1 82 ? -2.010 7.237 13.695 1.00 74.38 82 PHE A CA 1
ATOM 624 C C . PHE A 1 82 ? -1.979 8.219 12.531 1.00 74.38 82 PHE A C 1
ATOM 626 O O . PHE A 1 82 ? -2.170 9.426 12.692 1.00 74.38 82 PHE A O 1
ATOM 633 N N . GLU A 1 83 ? -1.780 7.686 11.331 1.00 76.56 83 GLU A N 1
ATOM 634 C CA . GLU A 1 83 ? -1.729 8.491 10.118 1.00 76.56 83 GLU A CA 1
ATOM 635 C C . GLU A 1 83 ? -3.022 8.364 9.313 1.00 76.56 83 GLU A C 1
ATOM 637 O O . GLU A 1 83 ? -3.574 7.273 9.134 1.00 76.56 83 GLU A O 1
ATOM 642 N N . ILE A 1 84 ? -3.512 9.497 8.815 1.00 74.25 84 ILE A N 1
ATOM 643 C CA . ILE A 1 84 ? -4.685 9.560 7.955 1.00 74.25 84 ILE A CA 1
ATOM 644 C C . ILE A 1 84 ? -4.246 9.817 6.514 1.00 74.25 84 ILE A C 1
ATOM 646 O O . ILE A 1 84 ? -3.837 10.933 6.197 1.00 74.25 84 ILE A O 1
ATOM 650 N N . PRO A 1 85 ? -4.446 8.833 5.620 1.00 68.25 85 PRO A N 1
ATOM 651 C CA . PRO A 1 85 ? -4.313 8.949 4.167 1.00 68.25 85 PRO A CA 1
ATOM 652 C C . PRO A 1 85 ? -4.960 10.146 3.525 1.00 68.25 85 PRO A C 1
ATOM 654 O O . PRO A 1 85 ? -4.438 10.813 2.646 1.00 68.25 85 PRO A O 1
ATOM 657 N N . LYS A 1 86 ? -6.203 10.363 3.899 1.00 74.56 86 LYS A N 1
ATOM 658 C CA . LYS A 1 86 ? -7.102 11.208 3.156 1.00 74.56 86 LYS A CA 1
ATOM 659 C C . LYS A 1 86 ? -8.169 11.631 4.120 1.00 74.56 86 LYS A C 1
ATOM 661 O O . LYS A 1 86 ? -8.673 10.795 4.877 1.00 74.56 86 LYS A O 1
ATOM 666 N N . SER A 1 87 ? -8.526 12.907 4.060 1.00 79.56 87 SER A N 1
ATOM 667 C CA . SER A 1 87 ? -9.574 13.445 4.909 1.00 79.56 87 SER A CA 1
ATOM 668 C C . SER A 1 87 ? -10.824 12.575 4.803 1.00 79.56 87 SER A C 1
ATOM 670 O O . SER A 1 87 ? -11.362 12.367 3.711 1.00 79.56 87 SER A O 1
ATOM 672 N N . SER A 1 88 ? -11.233 12.000 5.926 1.00 82.06 88 SER A N 1
ATOM 673 C CA . SER A 1 88 ? -12.281 10.985 5.985 1.00 82.06 88 SER A CA 1
ATOM 674 C C . SER A 1 88 ? -12.902 10.929 7.377 1.00 82.06 88 SER A C 1
ATOM 676 O O . SER A 1 88 ? -12.413 11.545 8.326 1.00 82.06 88 SER A O 1
ATOM 678 N N . TYR A 1 89 ? -14.037 10.239 7.476 1.00 82.69 89 TYR A N 1
ATOM 679 C CA . TYR A 1 89 ? -14.706 10.002 8.746 1.00 82.69 89 TYR A CA 1
ATOM 680 C C . TYR A 1 89 ? -14.050 8.822 9.464 1.00 82.69 89 TYR A C 1
ATOM 682 O O . TYR A 1 89 ? -13.974 7.727 8.906 1.00 82.69 89 TYR A O 1
ATOM 690 N N . ILE A 1 90 ? -13.606 9.043 10.697 1.00 82.62 90 ILE A N 1
ATOM 691 C CA . ILE A 1 90 ? -12.895 8.077 11.531 1.00 82.62 90 ILE A CA 1
ATOM 692 C C . ILE A 1 90 ? -13.702 7.819 12.804 1.00 82.62 90 ILE A C 1
ATOM 694 O O . ILE A 1 90 ? -14.117 8.757 13.487 1.00 82.62 90 ILE A O 1
ATOM 698 N N . LYS A 1 91 ? -13.873 6.537 13.148 1.00 84.56 91 LYS A N 1
ATOM 699 C CA . LYS A 1 91 ? -14.362 6.085 14.456 1.00 84.56 91 LYS A CA 1
ATOM 700 C C . LYS A 1 91 ? -13.302 5.191 15.095 1.00 84.56 91 LYS A C 1
ATOM 7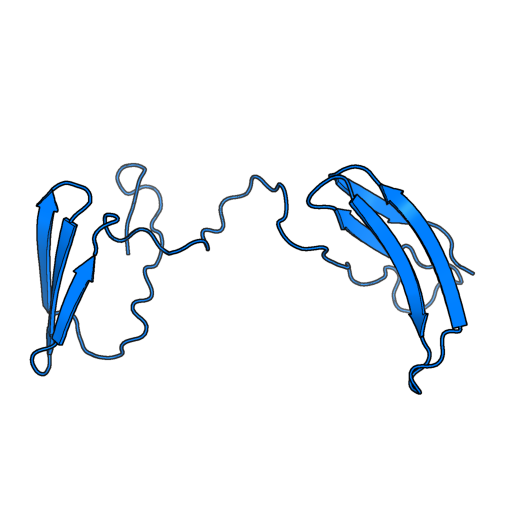02 O O . LYS A 1 91 ? -12.960 4.155 14.532 1.00 84.56 91 LYS A O 1
ATOM 707 N N . MET A 1 92 ? -12.806 5.584 16.263 1.00 81.44 92 MET A N 1
ATOM 708 C CA . MET A 1 92 ? -11.845 4.814 17.049 1.00 81.44 92 MET A CA 1
ATOM 709 C C . MET A 1 92 ? -12.535 4.250 18.288 1.00 81.44 92 MET A C 1
ATOM 711 O O . MET A 1 92 ? -13.206 4.979 19.017 1.00 81.44 92 MET A O 1
ATOM 715 N N . THR A 1 93 ? -12.424 2.942 18.509 1.00 82.12 93 THR A N 1
ATOM 716 C CA . THR A 1 93 ? -13.143 2.231 1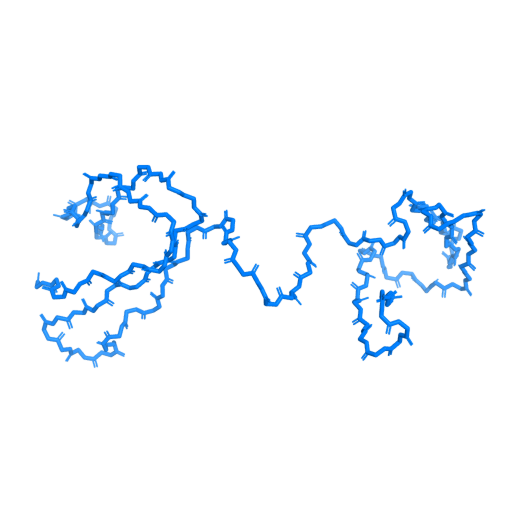9.576 1.00 82.12 93 THR A CA 1
ATOM 717 C C . THR A 1 93 ? -12.220 1.218 20.240 1.00 82.12 93 THR A C 1
ATOM 719 O O . THR A 1 93 ? -11.548 0.454 19.549 1.00 82.12 93 THR A O 1
ATOM 722 N N . ILE A 1 94 ? -12.190 1.225 21.570 1.00 80.56 94 ILE A N 1
ATOM 723 C CA . ILE A 1 94 ? -11.487 0.245 22.395 1.00 80.56 94 ILE A CA 1
ATOM 724 C C . ILE A 1 94 ? -12.398 -0.956 22.610 1.00 80.56 94 ILE A C 1
ATOM 726 O O . ILE A 1 94 ? -13.557 -0.804 22.995 1.00 80.56 94 ILE A O 1
ATOM 730 N N . TYR A 1 95 ? -11.851 -2.147 22.383 1.00 79.56 95 TYR A N 1
ATOM 731 C CA . TYR A 1 95 ? -12.514 -3.418 22.638 1.00 79.56 95 TYR A CA 1
ATOM 732 C C . TYR A 1 95 ? -11.748 -4.200 23.701 1.00 79.56 95 TYR A C 1
ATOM 734 O O . TYR A 1 95 ? -10.519 -4.133 23.758 1.00 79.56 95 TYR A O 1
ATOM 742 N N . ASP A 1 96 ? -12.460 -4.972 24.517 1.00 81.88 96 ASP A N 1
ATOM 743 C CA . ASP A 1 96 ? -11.820 -5.995 25.341 1.00 81.88 96 ASP A CA 1
ATOM 744 C C . ASP A 1 96 ? -11.452 -7.244 24.516 1.00 81.88 96 ASP A C 1
ATOM 746 O O . ASP A 1 96 ? -11.807 -7.384 23.343 1.00 81.88 96 ASP A O 1
ATOM 750 N N . ILE A 1 97 ? -10.754 -8.195 25.145 1.00 83.56 97 ILE A N 1
ATOM 751 C CA . ILE A 1 97 ? -10.347 -9.456 24.499 1.00 83.56 97 ILE A CA 1
ATOM 752 C C . ILE A 1 97 ? -11.527 -10.351 24.088 1.00 83.56 97 ILE A C 1
ATOM 754 O O . ILE A 1 97 ? -11.334 -11.306 23.340 1.00 83.56 97 ILE A O 1
ATOM 758 N N . SER A 1 98 ? -12.736 -10.072 24.585 1.00 86.38 98 SER A N 1
ATOM 759 C CA . SER A 1 98 ? -13.965 -10.763 24.190 1.00 86.38 98 SER A CA 1
ATOM 760 C C . SER A 1 98 ? -14.644 -10.109 22.981 1.00 86.38 98 SER A C 1
ATOM 762 O O . SER A 1 98 ? -15.615 -10.654 22.458 1.00 86.38 98 SER A O 1
ATOM 764 N N . GLY A 1 99 ? -14.124 -8.968 22.511 1.00 82.94 99 GLY A N 1
ATOM 765 C CA . GLY A 1 99 ? -14.693 -8.180 21.422 1.00 82.94 99 GLY A CA 1
ATOM 766 C C . GLY A 1 99 ? -15.817 -7.239 21.861 1.00 82.94 99 GLY A C 1
ATOM 767 O O . GLY A 1 99 ? -16.545 -6.735 21.008 1.00 82.94 99 GLY A O 1
ATOM 768 N N . LYS A 1 100 ? -15.990 -6.989 23.164 1.00 86.06 100 LYS A N 1
ATOM 769 C CA . LYS A 1 100 ? -16.966 -6.016 23.672 1.00 86.06 100 LYS A CA 1
ATOM 770 C C . LYS A 1 100 ? -16.398 -4.601 23.558 1.00 86.06 100 LYS A C 1
ATOM 772 O O . LYS A 1 100 ? -15.288 -4.354 24.021 1.00 86.06 100 LYS A O 1
ATOM 777 N N . GLU A 1 101 ? -17.179 -3.672 23.002 1.00 88.88 101 GLU A N 1
ATOM 778 C CA . GLU A 1 101 ? -16.857 -2.237 23.010 1.00 88.88 101 GLU A CA 1
ATOM 779 C C . GLU A 1 101 ? -16.782 -1.720 24.459 1.00 88.88 101 GLU A C 1
ATOM 781 O O . GLU A 1 101 ? -17.744 -1.837 25.224 1.00 88.88 101 GLU A O 1
ATOM 786 N N . ILE A 1 102 ? -15.632 -1.163 24.834 1.00 86.31 102 ILE A N 1
ATOM 787 C CA . ILE A 1 102 ? -15.392 -0.522 26.131 1.00 86.31 102 ILE A CA 1
ATOM 788 C C . ILE A 1 102 ? -15.634 0.982 26.023 1.00 86.31 102 ILE A C 1
ATOM 790 O O . ILE A 1 102 ? -16.365 1.536 26.839 1.00 86.31 102 ILE A O 1
ATOM 794 N N . GLU A 1 103 ? -15.069 1.629 25.000 1.00 84.56 103 GLU A N 1
ATOM 795 C CA . GLU A 1 103 ? -15.148 3.082 24.836 1.00 84.56 103 GLU A CA 1
ATOM 796 C C . GLU A 1 103 ? -14.908 3.519 23.385 1.00 84.56 103 GLU A C 1
ATOM 798 O O . GLU A 1 103 ? -14.158 2.882 22.647 1.00 84.56 103 GLU A O 1
ATOM 803 N N . VAL A 1 104 ? -15.527 4.630 22.972 1.00 82.12 104 VAL A N 1
ATOM 804 C CA . VAL A 1 104 ? -15.259 5.297 21.690 1.00 82.12 104 VAL A CA 1
ATOM 805 C C . VAL A 1 104 ? -14.391 6.526 21.946 1.00 82.12 104 VAL A C 1
ATOM 807 O O . VAL A 1 104 ? -14.872 7.518 22.481 1.00 82.12 104 VAL A O 1
ATOM 810 N N . LEU A 1 105 ? -13.134 6.468 21.515 1.00 81.12 105 LEU A N 1
ATOM 811 C CA . LEU A 1 105 ? -12.140 7.524 21.734 1.00 81.12 105 LEU A CA 1
ATOM 812 C C . LEU A 1 105 ? -12.317 8.707 20.780 1.00 81.12 105 LEU A C 1
ATOM 814 O O . LEU A 1 105 ? -12.027 9.851 21.114 1.00 81.12 105 LEU A O 1
ATOM 818 N N . TYR A 1 106 ? -12.791 8.430 19.565 1.00 83.25 106 TYR A N 1
ATOM 819 C CA . TYR A 1 106 ? -13.019 9.447 18.547 1.00 83.25 106 TYR A CA 1
ATOM 820 C C . TYR A 1 106 ? -14.126 9.013 17.584 1.00 83.25 106 TYR A C 1
ATOM 822 O O . TYR A 1 106 ? -14.235 7.831 17.255 1.00 83.25 106 TYR A O 1
ATOM 830 N N . ASN A 1 107 ? -14.945 9.961 17.118 1.00 85.81 107 ASN A N 1
ATOM 831 C CA . ASN A 1 107 ? -16.005 9.714 16.139 1.00 85.81 107 ASN A CA 1
ATOM 832 C C 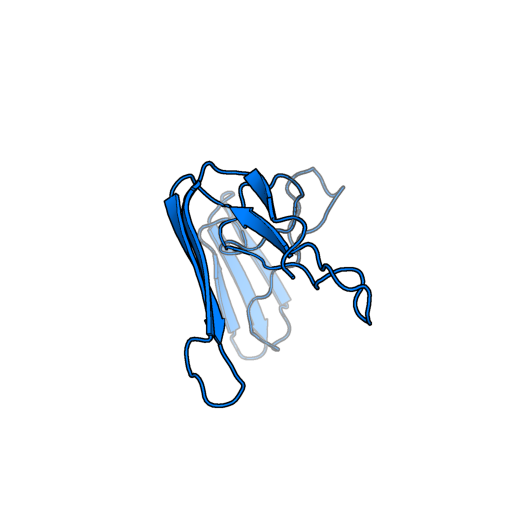. ASN A 1 107 ? -16.322 10.986 15.333 1.00 85.81 107 ASN A C 1
ATOM 834 O O . ASN A 1 107 ? -17.171 11.788 15.727 1.00 85.81 107 ASN A O 1
ATOM 838 N N . GLY A 1 108 ? -15.626 11.202 14.218 1.00 84.31 108 GLY A N 1
ATOM 839 C CA . GLY A 1 108 ? -15.722 12.458 13.475 1.00 84.31 108 GLY A CA 1
ATOM 840 C C . GLY A 1 108 ? -14.913 12.497 12.182 1.00 84.31 108 GLY A C 1
ATOM 841 O O . GLY A 1 108 ? -14.292 11.517 11.786 1.00 84.31 108 GLY A O 1
ATOM 842 N N . TYR A 1 109 ? -14.937 13.645 11.502 1.00 85.81 109 TYR A N 1
ATOM 843 C CA . TYR A 1 109 ? -14.088 13.890 10.334 1.00 85.81 109 TYR A CA 1
ATOM 844 C C . TYR A 1 109 ? -12.712 14.385 10.763 1.00 85.81 109 TYR A C 1
ATOM 846 O O . TYR A 1 109 ? -12.605 15.386 11.472 1.00 85.81 109 TYR A O 1
ATOM 854 N N . LEU A 1 110 ? -11.673 13.737 10.245 1.00 82.19 110 LEU A N 1
ATOM 855 C CA . LEU A 1 110 ? -10.296 14.190 10.385 1.00 82.19 110 LEU A CA 1
ATOM 856 C C . LEU A 1 110 ? -9.697 14.476 9.015 1.00 82.19 110 LEU A C 1
ATOM 858 O O . LEU A 1 110 ? -10.056 13.853 8.013 1.00 82.19 110 LEU A O 1
ATOM 862 N N . ASN A 1 111 ? -8.792 15.450 8.985 1.00 82.25 111 ASN A N 1
ATOM 863 C CA . ASN A 1 111 ? -8.021 15.761 7.795 1.00 82.25 111 ASN A CA 1
ATOM 864 C C . ASN A 1 111 ? -6.867 14.773 7.626 1.00 82.25 111 ASN A C 1
ATOM 866 O O . ASN A 1 111 ? -6.434 14.143 8.585 1.00 82.25 111 ASN A O 1
ATOM 870 N N . GLN A 1 112 ? -6.373 14.663 6.397 1.00 77.75 112 GLN A N 1
ATOM 871 C CA . GLN A 1 112 ? -5.133 13.955 6.108 1.00 77.75 112 GLN A CA 1
ATOM 872 C C . GLN A 1 112 ? -3.968 14.465 6.978 1.00 77.75 112 GLN A C 1
ATOM 874 O O . GLN A 1 112 ? -3.817 15.676 7.153 1.00 77.75 112 GLN A O 1
ATOM 879 N N . GLY A 1 113 ? -3.122 13.545 7.446 1.00 73.56 113 GLY A N 1
ATOM 880 C CA . GLY A 1 113 ? -1.904 13.835 8.205 1.00 73.56 113 GLY A CA 1
ATOM 881 C C . GLY A 1 113 ? -1.707 12.918 9.413 1.00 73.56 113 GLY A C 1
ATOM 882 O O . GLY A 1 113 ? -2.502 12.011 9.653 1.00 73.56 113 GLY A O 1
ATOM 883 N N . ASN A 1 114 ? -0.644 13.176 10.174 1.00 75.56 114 ASN A N 1
ATOM 884 C CA . ASN A 1 114 ? -0.363 12.500 11.442 1.00 75.56 114 ASN A CA 1
ATOM 885 C C . ASN A 1 114 ? -1.243 13.086 12.552 1.00 75.56 114 ASN A C 1
ATOM 887 O O . ASN A 1 114 ? -1.281 14.307 12.726 1.00 75.56 114 ASN A O 1
ATOM 891 N N . ILE A 1 115 ? -1.945 12.222 13.285 1.00 75.38 115 ILE A N 1
ATOM 892 C CA . ILE A 1 115 ? -2.822 12.587 14.397 1.00 75.38 115 ILE A CA 1
ATOM 893 C C . ILE A 1 115 ? -2.344 11.868 15.654 1.00 75.38 115 ILE A C 1
ATOM 895 O O . ILE A 1 115 ? -2.145 10.655 15.650 1.00 75.38 115 ILE A O 1
ATOM 899 N N . GLN A 1 116 ? -2.222 12.628 16.73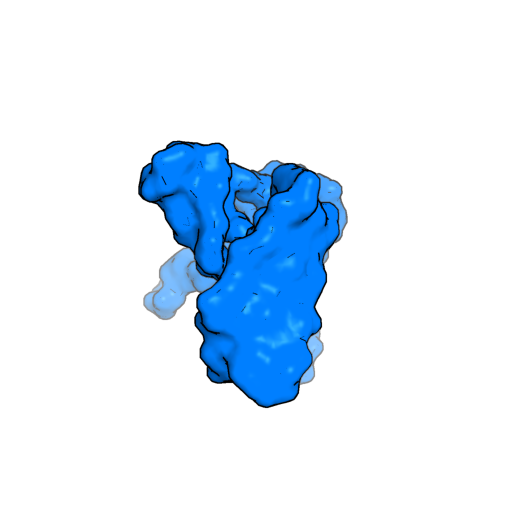6 1.00 77.19 116 GLN A N 1
ATOM 900 C CA . GLN A 1 116 ? -1.953 12.120 18.072 1.00 77.19 116 GLN A CA 1
ATOM 901 C C . GLN A 1 116 ? -3.181 12.386 18.950 1.00 77.19 116 GLN A C 1
ATOM 903 O O . GLN A 1 116 ? -3.715 13.498 18.963 1.00 77.19 116 GLN A O 1
ATOM 908 N N . LEU A 1 117 ? -3.662 11.351 19.635 1.00 70.50 117 LEU A N 1
ATOM 909 C CA . LEU A 1 117 ? -4.681 11.454 20.675 1.00 70.50 117 LEU A CA 1
ATOM 910 C C . LEU A 1 117 ? -3.994 11.272 22.027 1.00 70.50 117 LEU A C 1
ATOM 912 O O . LEU A 1 117 ? -3.568 10.164 22.361 1.00 70.50 117 LEU A O 1
ATOM 916 N N . ASP A 1 118 ? -3.893 12.371 22.770 1.00 68.38 118 ASP A N 1
ATOM 917 C CA . ASP A 1 118 ? -3.219 12.422 24.065 1.00 68.38 118 ASP A CA 1
ATOM 918 C C . ASP A 1 118 ? -4.124 11.939 25.202 1.00 68.38 118 ASP A C 1
ATOM 920 O O . ASP A 1 118 ? -5.326 12.221 25.232 1.00 68.38 118 ASP A O 1
ATOM 924 N N . GLY A 1 119 ? -3.513 11.322 26.216 1.00 57.12 119 GLY A N 1
ATOM 925 C CA . GLY A 1 119 ? -4.065 11.371 27.573 1.00 57.12 119 GLY A CA 1
ATOM 926 C C . GLY A 1 119 ? -5.317 10.531 27.842 1.00 57.12 119 GLY A C 1
ATOM 927 O O . GLY A 1 119 ? -6.117 10.918 28.695 1.00 57.12 119 GLY A O 1
ATOM 928 N N . MET A 1 120 ? -5.493 9.394 27.166 1.00 57.41 120 MET A N 1
ATOM 929 C CA . MET A 1 120 ? -6.589 8.470 27.492 1.00 57.41 120 MET A CA 1
ATOM 930 C C . MET A 1 120 ? -6.301 7.795 28.841 1.00 57.41 120 MET A C 1
ATOM 932 O O . MET A 1 120 ? -5.267 7.135 28.985 1.00 57.41 120 MET A O 1
ATOM 936 N N . GLN A 1 121 ? -7.181 8.032 29.820 1.00 49.88 121 GLN A N 1
ATOM 937 C CA . GLN A 1 121 ? -7.125 7.487 31.185 1.00 49.88 121 GLN A CA 1
ATOM 938 C C . GLN A 1 121 ? -7.938 6.202 31.313 1.00 49.88 121 GLN A C 1
ATOM 940 O O . GLN A 1 121 ? -9.004 6.126 30.667 1.00 49.88 121 GLN A O 1
#

pLDDT: mean 72.18, std 14.08, range [37.88, 91.81]

Foldseek 3Di:
DDDDPPPPDDDDQCPVDPFDWDDKDAPDQFWIWIATPPGDIDIGRGNSDHDPDDPDPDDLDPDWDWDPWPPPPDDPKTKIKIFHNAFDWDWAFDADPVRHTPDIQDTGTDGGGMDIDIGDD

Solvent-accessible surface area (backbone atoms only — not comparable to full-atom values): 7714 Å² total; per-residue (Å²): 103,45,56,91,65,89,66,80,52,75,45,81,56,84,85,88,67,88,67,58,75,74,51,76,50,65,88,49,85,32,34,32,40,36,36,30,56,96,79,40,73,47,77,35,78,59,50,66,60,68,88,87,74,76,97,65,99,75,82,69,45,96,53,78,46,76,54,81,54,49,61,70,86,84,54,87,40,39,36,47,41,34,39,33,39,54,64,42,78,46,75,42,70,45,60,48,99,87,69,47,79,74,47,73,82,42,79,48,78,46,68,52,44,82,47,74,49,74,65,56,114

Sequence (121 aa):
MKTTNGGNTWNIQNTGISNRLQSIFFINSNTGYIVGDSGLILKTTNGGDPIGIFQINTEVPDKITLSQNYPNPFNPSTDIEFEIPKSSYIKMTIYDISGKEIEVLYNGYLNQGNIQLDGMQ

Secondary structure (DSSP, 8-state):
-B-SSTTSS-B----S--SPEEEEEESSSS-EEEEEGGG-EEEESSTT--SS----S----SS-EEPPPBSTTT-S-EEEEEEESSSEEEEEEEE-TTS-EEEEEEEEEE-SEEEEEEEE-